Protein AF-A0AAU4CN47-F1 (afdb_monomer_lite)

Secondary structure (DSSP, 8-state):
-HHHHHHHHHHHHHS--TTEEEEEEEEE----TTS-GGGTTSEEEEEEEEE-S-HHHHHHHHHGGGGG--BS--------HHHHHHHHHHHS--SS--------EE-----------

Radius of gyration: 15.26 Å; chains: 1; bounding box: 31×36×49 Å

pLDDT: mean 71.06, std 17.91, range [29.98, 88.31]

Foldseek 3Di:
DVVVLVVVVVVLVVPADPQKDKDKDWDQDDPDPQADPVRHRFIWMFIDIGGNDDVVVVCVSCVVCVSSPDWSDDDDDDDDPVVSVVAVVQVPDDPDDDDDDDTGTDDGDDDDPDDDD

Structure (mmCIF, N/CA/C/O backbone):
data_AF-A0AAU4CN47-F1
#
_entry.id   AF-A0AAU4CN47-F1
#
loop_
_atom_site.group_PDB
_atom_site.id
_atom_site.type_symbol
_atom_site.label_atom_id
_atom_site.label_alt_id
_atom_site.label_comp_id
_atom_site.label_asym_id
_atom_site.label_entity_id
_atom_site.label_seq_id
_atom_site.pdbx_PDB_ins_code
_atom_site.Cartn_x
_atom_site.Car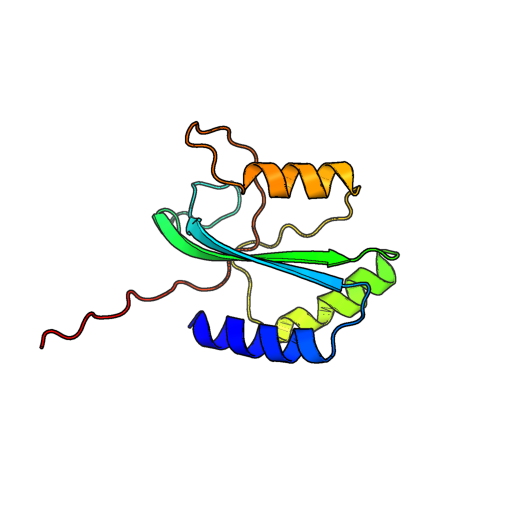tn_y
_atom_site.Cartn_z
_atom_site.occupancy
_atom_site.B_iso_or_equiv
_atom_site.auth_seq_id
_atom_site.auth_comp_id
_atom_site.auth_asym_id
_atom_site.auth_atom_id
_atom_site.pdbx_PDB_model_num
ATOM 1 N N . MET A 1 1 ? -8.209 -13.290 6.108 1.00 57.09 1 MET A N 1
ATOM 2 C CA . MET A 1 1 ? -7.478 -13.023 7.373 1.00 57.09 1 MET A CA 1
ATOM 3 C C . MET A 1 1 ? -6.172 -12.344 6.988 1.00 57.09 1 MET A C 1
ATOM 5 O O . MET A 1 1 ? -5.565 -12.829 6.050 1.00 57.09 1 MET A O 1
ATOM 9 N N . ALA A 1 2 ? -5.706 -11.267 7.632 1.00 65.94 2 ALA A N 1
ATOM 10 C CA . ALA A 1 2 ? -4.522 -10.555 7.108 1.00 65.94 2 ALA A CA 1
ATOM 11 C C . ALA A 1 2 ? -3.249 -11.418 7.016 1.00 65.94 2 ALA A C 1
ATOM 13 O O . ALA A 1 2 ? -2.416 -11.158 6.163 1.00 65.94 2 ALA A O 1
ATOM 14 N N . ALA A 1 3 ? -3.127 -12.490 7.808 1.00 74.19 3 ALA A N 1
ATOM 15 C CA . ALA A 1 3 ? -2.041 -13.460 7.653 1.00 74.19 3 ALA A CA 1
ATOM 16 C C . ALA A 1 3 ? -2.019 -14.119 6.258 1.00 74.19 3 ALA A C 1
ATOM 18 O O . ALA A 1 3 ? -0.951 -14.282 5.682 1.00 74.19 3 ALA A O 1
ATOM 19 N N . SER A 1 4 ? -3.183 -14.444 5.677 1.00 78.44 4 SER A N 1
ATOM 20 C CA . SER A 1 4 ? -3.239 -15.006 4.320 1.00 78.44 4 SER A CA 1
ATOM 21 C C . SER A 1 4 ? -2.841 -13.974 3.268 1.00 78.44 4 SER A C 1
ATOM 23 O O . SER A 1 4 ? -2.147 -14.318 2.323 1.00 78.44 4 SER A O 1
ATOM 25 N N . VAL A 1 5 ? -3.227 -12.709 3.462 1.00 78.44 5 VAL A N 1
ATOM 26 C CA . VAL A 1 5 ? -2.842 -11.602 2.571 1.00 78.44 5 VAL A CA 1
ATOM 27 C C . VAL A 1 5 ? -1.335 -11.356 2.635 1.00 78.44 5 VAL A C 1
ATOM 29 O O . VAL A 1 5 ? -0.710 -11.167 1.602 1.00 78.44 5 VAL A O 1
ATOM 32 N N . LEU A 1 6 ? -0.731 -11.401 3.827 1.00 81.38 6 LEU A N 1
ATOM 33 C CA . LEU A 1 6 ? 0.717 -11.247 3.995 1.00 81.38 6 LEU A CA 1
ATOM 34 C C . LEU A 1 6 ? 1.505 -12.426 3.406 1.00 81.38 6 LEU A C 1
ATOM 36 O O . LEU A 1 6 ? 2.551 -12.202 2.806 1.00 81.38 6 LEU A O 1
ATOM 40 N N . ASN A 1 7 ? 0.998 -13.657 3.521 1.00 84.62 7 ASN A N 1
ATOM 41 C CA . ASN A 1 7 ? 1.622 -14.820 2.884 1.00 84.62 7 ASN A CA 1
ATOM 42 C C . ASN A 1 7 ? 1.561 -14.723 1.355 1.00 84.62 7 ASN A C 1
ATOM 44 O O . ASN A 1 7 ? 2.592 -14.829 0.703 1.00 84.62 7 ASN A O 1
ATOM 48 N N . GLN A 1 8 ? 0.384 -14.431 0.794 1.00 83.94 8 GLN A N 1
ATOM 49 C CA . GLN A 1 8 ? 0.226 -14.233 -0.652 1.00 83.94 8 GLN A CA 1
ATOM 50 C C . GLN A 1 8 ? 1.059 -13.054 -1.154 1.00 83.94 8 GLN A C 1
ATOM 52 O O . GLN A 1 8 ? 1.613 -13.101 -2.245 1.00 83.94 8 GLN A O 1
ATOM 57 N N . LEU A 1 9 ? 1.186 -12.000 -0.345 1.00 84.44 9 LEU A N 1
ATOM 58 C CA . LEU A 1 9 ? 2.071 -10.889 -0.650 1.00 84.44 9 LEU A CA 1
ATOM 59 C C . LEU A 1 9 ? 3.535 -11.333 -0.693 1.00 84.44 9 LEU A C 1
ATOM 61 O O . LEU A 1 9 ? 4.263 -10.916 -1.586 1.00 84.44 9 LEU A O 1
ATOM 65 N N . SER A 1 10 ? 3.972 -12.153 0.261 1.00 85.81 10 SER A N 1
ATOM 66 C CA . SER A 1 10 ? 5.336 -12.681 0.270 1.00 85.81 10 SER A CA 1
ATOM 67 C C . SER A 1 10 ? 5.616 -13.541 -0.962 1.00 85.81 10 SER A C 1
ATOM 69 O O . SER A 1 10 ? 6.693 -13.420 -1.535 1.00 85.81 10 SER A O 1
ATOM 71 N N . GLU A 1 11 ? 4.665 -14.384 -1.369 1.00 87.56 11 GLU A N 1
ATOM 72 C CA . GLU A 1 11 ? 4.761 -15.204 -2.584 1.00 87.56 11 GLU A CA 1
ATOM 73 C C . GLU A 1 11 ? 4.813 -14.320 -3.834 1.00 87.56 11 GLU A C 1
ATOM 75 O O . GLU A 1 11 ? 5.728 -14.443 -4.640 1.00 87.56 11 GLU A O 1
ATOM 80 N N . PHE A 1 12 ? 3.908 -13.347 -3.942 1.00 84.81 12 PHE A N 1
ATOM 81 C CA . PHE A 1 12 ? 3.891 -12.380 -5.039 1.00 84.81 12 PHE A CA 1
ATOM 82 C C . PHE A 1 12 ? 5.206 -11.590 -5.146 1.00 84.81 12 PHE A C 1
ATOM 84 O O . PHE A 1 12 ? 5.724 -11.387 -6.240 1.00 84.81 12 PHE A O 1
ATOM 91 N N . MET A 1 13 ? 5.770 -11.150 -4.017 1.00 86.69 13 MET A N 1
ATOM 92 C CA . MET A 1 13 ? 7.021 -10.386 -4.000 1.00 86.69 13 MET A CA 1
ATOM 93 C C . MET A 1 13 ? 8.260 -11.234 -4.306 1.00 86.69 13 MET A C 1
ATOM 95 O O . MET A 1 13 ? 9.290 -10.657 -4.649 1.00 86.69 13 MET A O 1
ATOM 99 N N . ALA A 1 14 ? 8.187 -12.564 -4.191 1.00 88.31 14 ALA A N 1
ATOM 100 C CA . ALA A 1 14 ? 9.301 -13.448 -4.534 1.00 88.31 14 ALA A CA 1
ATOM 101 C C . ALA A 1 14 ? 9.595 -13.438 -6.043 1.00 88.31 14 ALA A C 1
ATOM 103 O O . ALA A 1 14 ? 10.761 -13.464 -6.434 1.00 88.31 14 ALA A O 1
ATOM 104 N N . ASP A 1 15 ? 8.546 -13.326 -6.860 1.00 86.75 15 ASP A N 1
ATOM 105 C CA . ASP A 1 15 ? 8.630 -13.291 -8.325 1.00 86.75 15 ASP A CA 1
ATOM 106 C C . ASP A 1 15 ? 8.496 -11.867 -8.901 1.00 86.75 15 ASP A C 1
ATOM 108 O O . ASP A 1 15 ? 8.544 -11.666 -10.117 1.00 86.75 15 ASP A O 1
ATOM 112 N N . ALA A 1 16 ? 8.326 -10.857 -8.042 1.00 84.19 16 ALA A N 1
ATOM 113 C CA . ALA A 1 16 ? 8.114 -9.481 -8.470 1.00 84.19 16 ALA A CA 1
ATOM 114 C C . ALA A 1 16 ? 9.354 -8.886 -9.170 1.00 84.19 16 ALA A C 1
ATOM 116 O O . ALA A 1 16 ? 10.495 -9.132 -8.762 1.00 84.19 16 ALA A O 1
ATOM 117 N N . PRO A 1 17 ? 9.156 -8.032 -10.193 1.00 85.06 17 PRO A N 1
ATOM 118 C CA . PRO A 1 17 ? 10.255 -7.334 -10.845 1.00 85.06 17 PRO A CA 1
ATOM 119 C C . PRO A 1 17 ? 10.947 -6.374 -9.871 1.00 85.06 17 PRO A C 1
ATOM 121 O O . PRO A 1 17 ? 10.325 -5.809 -8.970 1.00 85.06 17 PRO A O 1
ATOM 124 N N . ARG A 1 18 ? 12.242 -6.119 -10.093 1.00 86.62 18 ARG A N 1
ATOM 125 C CA . ARG A 1 18 ? 13.064 -5.233 -9.246 1.00 86.62 18 ARG A CA 1
ATOM 126 C C . ARG A 1 18 ? 12.503 -3.812 -9.155 1.00 86.62 18 ARG A C 1
ATOM 128 O O . ARG A 1 18 ? 12.743 -3.098 -8.184 1.00 86.62 18 ARG A O 1
ATOM 135 N N . GLU A 1 19 ? 11.797 -3.393 -10.192 1.00 85.56 19 GLU A N 1
ATOM 136 C CA . GLU A 1 19 ? 11.168 -2.090 -10.331 1.00 85.56 19 GLU A CA 1
ATOM 137 C C . GLU A 1 19 ? 9.971 -1.889 -9.398 1.00 85.56 19 GLU A C 1
ATOM 139 O O . GLU A 1 19 ? 9.569 -0.736 -9.200 1.00 85.56 19 GLU A O 1
ATOM 144 N N . LEU A 1 20 ? 9.427 -2.976 -8.832 1.00 85.44 20 LEU A N 1
ATOM 145 C CA . LEU A 1 20 ? 8.325 -2.965 -7.882 1.00 85.44 20 LEU A CA 1
ATOM 146 C C . LEU A 1 20 ? 8.840 -3.048 -6.439 1.00 85.44 20 LEU A C 1
ATOM 148 O O . LEU A 1 20 ? 9.303 -4.082 -5.966 1.00 85.44 20 LEU A O 1
ATOM 152 N N . GLY A 1 21 ? 8.671 -1.957 -5.702 1.00 84.81 21 GLY A N 1
ATOM 153 C CA . GLY A 1 21 ? 8.759 -1.942 -4.248 1.00 84.81 21 GLY A CA 1
ATOM 154 C C . GLY A 1 21 ? 7.382 -2.105 -3.613 1.00 84.81 21 GLY A C 1
ATOM 155 O O . GLY A 1 21 ? 6.385 -1.589 -4.128 1.00 84.81 21 GLY A O 1
ATOM 156 N N . MET A 1 22 ? 7.319 -2.768 -2.456 1.00 84.19 22 MET A N 1
ATOM 157 C CA . MET A 1 22 ? 6.104 -2.791 -1.646 1.00 84.19 22 MET A CA 1
ATOM 158 C C . MET A 1 22 ? 6.395 -2.492 -0.180 1.00 84.19 22 MET A C 1
ATOM 160 O O . MET A 1 22 ? 7.162 -3.196 0.471 1.00 84.19 22 MET A O 1
ATOM 164 N N . ALA A 1 23 ? 5.748 -1.449 0.340 1.00 83.62 23 ALA A N 1
ATOM 165 C CA . ALA A 1 23 ? 5.706 -1.163 1.767 1.00 83.62 23 ALA A CA 1
ATOM 166 C C . ALA A 1 23 ? 4.359 -1.604 2.351 1.00 83.62 23 ALA A C 1
ATOM 168 O O . ALA A 1 23 ? 3.310 -1.450 1.722 1.00 83.62 23 ALA A O 1
ATOM 169 N N . THR A 1 24 ? 4.388 -2.137 3.570 1.00 84.88 24 THR A N 1
ATOM 170 C CA . THR A 1 24 ? 3.193 -2.587 4.289 1.00 84.88 24 THR A CA 1
ATOM 171 C C . THR A 1 24 ? 3.121 -1.962 5.667 1.00 84.88 24 THR A C 1
ATOM 173 O O . THR A 1 24 ? 4.130 -1.919 6.369 1.00 84.88 24 THR A O 1
ATOM 176 N N . SER A 1 25 ? 1.932 -1.534 6.085 1.00 83.25 25 SER A N 1
ATOM 177 C CA . SER A 1 25 ? 1.710 -0.986 7.425 1.00 83.25 25 SER A CA 1
ATOM 178 C C . SER A 1 25 ? 0.434 -1.548 8.035 1.00 83.25 25 SER A C 1
ATOM 180 O O . SER A 1 25 ? -0.612 -1.549 7.389 1.00 83.25 25 SER A O 1
ATOM 182 N N . LEU A 1 26 ? 0.510 -2.021 9.279 1.00 85.06 26 LEU A N 1
ATOM 183 C CA . LEU A 1 26 ? -0.673 -2.315 10.080 1.00 85.06 26 LEU A CA 1
ATOM 184 C C . LEU A 1 26 ? -0.958 -1.115 10.972 1.00 85.06 26 LEU A C 1
ATOM 186 O O . LEU A 1 26 ? -0.110 -0.711 11.766 1.00 85.06 26 LEU A O 1
ATOM 190 N N . THR A 1 27 ? -2.160 -0.565 10.857 1.00 83.31 27 THR A N 1
ATOM 191 C CA . THR A 1 27 ? -2.562 0.600 11.644 1.00 83.31 27 THR A CA 1
ATOM 192 C C . THR A 1 27 ? -4.042 0.555 11.984 1.00 83.31 27 THR A C 1
ATOM 194 O O . THR A 1 27 ? -4.820 -0.172 11.363 1.00 83.31 27 THR A O 1
ATOM 197 N N . ILE A 1 28 ? -4.437 1.332 12.987 1.00 84.31 28 ILE A N 1
ATOM 198 C CA . ILE A 1 28 ? -5.845 1.590 13.264 1.00 84.31 28 ILE A CA 1
ATOM 199 C C . ILE A 1 28 ? -6.364 2.540 12.189 1.00 84.31 28 ILE A C 1
ATOM 201 O O . ILE A 1 28 ? -5.771 3.592 11.953 1.00 84.31 28 ILE A O 1
ATOM 205 N N . ALA A 1 29 ? -7.456 2.157 11.530 1.00 84.50 29 ALA A N 1
ATOM 206 C CA . ALA A 1 29 ? -8.044 2.914 10.439 1.00 84.50 29 ALA A CA 1
ATOM 207 C C . ALA A 1 29 ? -8.408 4.335 10.900 1.00 84.50 29 ALA A C 1
ATOM 209 O O . ALA A 1 29 ? -9.313 4.487 11.733 1.00 84.50 29 ALA A O 1
ATOM 210 N N . PRO A 1 30 ? -7.736 5.370 10.364 1.00 77.19 30 PRO A N 1
ATOM 211 C CA . PRO A 1 30 ? -8.151 6.740 10.589 1.00 77.19 30 PRO A CA 1
ATOM 212 C C . PRO A 1 30 ? -9.432 7.028 9.793 1.00 77.19 30 PRO A C 1
ATOM 214 O O . PRO A 1 30 ? -9.708 6.328 8.813 1.00 77.19 30 PRO A O 1
ATOM 217 N N . PRO A 1 31 ? -10.200 8.065 10.169 1.00 78.00 31 PRO A N 1
ATOM 218 C CA . PRO A 1 31 ? -11.345 8.523 9.389 1.00 78.00 31 PRO A CA 1
ATOM 219 C C . PRO A 1 31 ? -10.858 9.160 8.080 1.00 78.00 31 PRO A C 1
ATOM 221 O O . PRO A 1 31 ? -10.618 10.367 8.004 1.00 78.00 31 PRO A O 1
ATOM 224 N N . LEU A 1 32 ? -10.630 8.326 7.064 1.00 79.06 32 LEU A N 1
ATOM 225 C CA . LEU A 1 32 ? -10.118 8.737 5.761 1.00 79.06 32 LEU A CA 1
ATOM 226 C C . LEU A 1 32 ? -11.260 8.859 4.748 1.00 79.06 32 LEU A C 1
ATOM 228 O O . LEU A 1 32 ? -12.057 7.930 4.616 1.00 79.06 32 LEU A O 1
ATOM 232 N N . PRO A 1 33 ? -11.301 9.941 3.951 1.00 78.25 33 PRO A N 1
ATOM 233 C CA . PRO A 1 33 ? -12.258 10.056 2.859 1.00 78.25 33 PRO A CA 1
ATOM 234 C C . PRO A 1 33 ? -12.149 8.870 1.888 1.00 78.25 33 PRO A C 1
ATOM 236 O O . PRO A 1 33 ? -11.073 8.597 1.349 1.00 78.25 33 PRO A O 1
ATOM 239 N N . GLY A 1 34 ? -13.270 8.187 1.644 1.00 81.38 34 GLY A N 1
ATOM 240 C CA . GLY A 1 34 ? -13.360 7.033 0.742 1.00 81.38 34 GLY A CA 1
ATOM 241 C C . GLY A 1 34 ? -13.181 5.669 1.412 1.00 81.38 34 GLY A C 1
ATOM 242 O O . GLY A 1 34 ? -13.352 4.654 0.742 1.00 81.38 34 GLY A O 1
ATOM 243 N N . LEU A 1 35 ? -12.868 5.624 2.709 1.00 83.94 35 LEU A N 1
ATOM 244 C CA . LEU A 1 35 ? -12.910 4.394 3.491 1.00 83.94 35 LEU A CA 1
ATOM 245 C C . LEU A 1 35 ? -14.321 4.215 4.096 1.00 83.94 35 LEU A C 1
ATOM 247 O O . LEU A 1 35 ? -14.909 5.209 4.517 1.00 83.94 35 LEU A O 1
ATOM 251 N N . PRO A 1 36 ? -14.895 2.995 4.140 1.00 85.12 36 PRO A N 1
ATOM 252 C CA . PRO A 1 36 ? -16.197 2.781 4.771 1.00 85.12 36 PRO A CA 1
ATOM 253 C C . PRO A 1 36 ? -16.186 3.142 6.262 1.00 85.12 36 PRO A C 1
ATOM 255 O O . PRO A 1 36 ? -15.299 2.706 6.997 1.00 85.12 36 PRO A O 1
ATOM 258 N N . ASP A 1 37 ? -17.215 3.847 6.736 1.00 85.75 37 ASP A N 1
ATOM 259 C CA . ASP A 1 37 ? -17.289 4.294 8.136 1.00 85.75 37 ASP A CA 1
ATOM 260 C C . ASP A 1 37 ? -17.189 3.141 9.143 1.00 85.75 37 ASP A C 1
ATOM 262 O O . ASP A 1 37 ? -16.617 3.278 10.222 1.00 85.75 37 ASP A O 1
ATOM 266 N N . GLU A 1 38 ? -17.687 1.965 8.764 1.00 85.44 38 GLU A N 1
ATOM 267 C CA . GLU A 1 38 ? -17.708 0.774 9.609 1.00 85.44 38 GLU A CA 1
ATOM 268 C C . GLU A 1 38 ? -16.320 0.222 9.963 1.00 85.44 38 GLU A C 1
ATOM 270 O O . GLU A 1 38 ? -16.211 -0.613 10.869 1.00 85.44 38 GLU A O 1
ATOM 275 N N . VAL A 1 39 ? -15.277 0.603 9.216 1.00 85.19 39 VAL A N 1
ATOM 276 C CA . VAL A 1 39 ? -13.908 0.138 9.470 1.00 85.19 39 VAL A CA 1
ATOM 277 C C . VAL A 1 39 ? -13.077 1.156 10.244 1.00 85.19 39 VAL A C 1
ATOM 279 O O . VAL A 1 39 ? -11.991 0.795 10.699 1.00 85.19 39 VAL A O 1
ATOM 282 N N . HIS A 1 40 ? -13.566 2.383 10.457 1.00 86.31 40 HIS A N 1
ATOM 283 C CA . HIS A 1 40 ? -12.885 3.377 11.288 1.00 86.31 40 HIS A CA 1
ATOM 284 C C . HIS A 1 40 ? -12.656 2.837 12.707 1.00 86.31 40 HIS A C 1
ATOM 2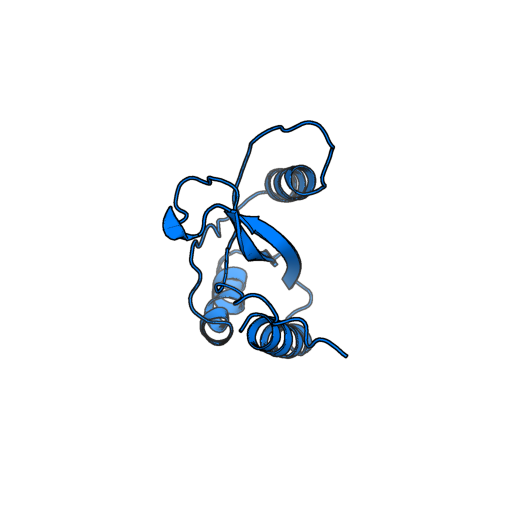86 O O . HIS A 1 40 ? -13.528 2.205 13.302 1.00 86.31 40 HIS A O 1
ATOM 292 N N . GLY A 1 41 ? -11.453 3.040 13.249 1.00 82.75 41 GLY A N 1
ATOM 293 C CA . GLY A 1 41 ? -11.082 2.510 14.567 1.00 82.75 41 GLY A CA 1
ATOM 294 C C . GLY A 1 41 ? -10.794 1.002 14.607 1.00 82.75 41 GLY A C 1
ATOM 295 O O . GLY A 1 41 ? -10.457 0.480 15.669 1.00 82.75 41 GLY A O 1
ATOM 296 N N . THR A 1 42 ? -10.874 0.291 13.476 1.00 85.38 42 THR A N 1
ATOM 297 C CA . THR A 1 42 ? -10.475 -1.124 13.380 1.00 85.38 42 THR A CA 1
ATOM 298 C C . THR A 1 42 ? -9.052 -1.270 12.844 1.00 85.38 42 THR A C 1
ATOM 300 O O . THR A 1 42 ? -8.527 -0.374 12.184 1.00 85.38 42 THR A O 1
ATOM 303 N N . LEU A 1 43 ? -8.403 -2.399 13.132 1.00 83.69 43 LEU A N 1
ATOM 304 C CA . LEU A 1 43 ? -7.074 -2.701 12.602 1.00 83.69 43 LEU A CA 1
ATOM 305 C C . LEU A 1 43 ? -7.164 -3.043 11.106 1.00 83.69 43 LEU A C 1
ATOM 307 O O . LEU A 1 43 ? -7.873 -3.979 10.724 1.00 83.69 43 LEU A O 1
ATOM 311 N N . ILE A 1 44 ? -6.412 -2.312 10.285 1.00 84.75 44 ILE A N 1
ATOM 312 C CA . ILE A 1 44 ? -6.338 -2.480 8.830 1.00 84.75 44 ILE A CA 1
ATOM 313 C C . ILE A 1 44 ? -4.900 -2.731 8.373 1.00 84.75 44 ILE A C 1
ATOM 315 O O . ILE A 1 44 ? -3.943 -2.260 8.993 1.00 84.75 44 ILE A O 1
ATOM 319 N N . LEU A 1 45 ? -4.758 -3.453 7.260 1.00 85.50 45 LEU A N 1
ATOM 320 C CA . LEU A 1 45 ? -3.493 -3.619 6.548 1.00 85.50 45 LEU A CA 1
ATOM 321 C C . LEU A 1 45 ? -3.444 -2.661 5.358 1.00 85.50 45 LEU A C 1
ATOM 323 O O . LEU A 1 45 ? -4.315 -2.716 4.491 1.00 85.50 45 LEU A O 1
ATOM 327 N N . ILE A 1 46 ? -2.411 -1.827 5.306 1.00 84.06 46 ILE A N 1
ATOM 328 C CA . ILE A 1 46 ? -2.145 -0.900 4.212 1.00 84.06 46 ILE A CA 1
ATOM 329 C C . ILE A 1 46 ? -1.040 -1.454 3.318 1.00 84.06 46 ILE A C 1
ATOM 331 O O . ILE A 1 46 ? 0.043 -1.759 3.816 1.00 84.06 46 ILE A O 1
ATOM 335 N N . LEU A 1 47 ? -1.295 -1.529 2.009 1.00 84.38 47 LEU A N 1
ATOM 336 C CA . LEU A 1 47 ? -0.301 -1.891 0.992 1.00 84.38 47 LEU A CA 1
ATOM 337 C C . LEU A 1 47 ? 0.055 -0.673 0.129 1.00 84.38 47 LEU A C 1
ATOM 339 O O . LEU A 1 47 ? -0.820 -0.072 -0.494 1.00 84.38 47 LEU A O 1
ATOM 343 N N . LEU A 1 48 ? 1.340 -0.323 0.064 1.00 84.44 48 LEU A N 1
ATOM 344 C CA . LEU A 1 48 ? 1.860 0.783 -0.739 1.00 84.44 48 LEU A CA 1
ATOM 345 C C . LEU A 1 48 ? 2.819 0.248 -1.817 1.00 84.44 48 LEU A C 1
ATOM 347 O O . LEU A 1 48 ? 4.009 0.076 -1.546 1.00 84.44 48 LEU A O 1
ATOM 351 N N . PRO A 1 49 ? 2.321 -0.049 -3.032 1.00 84.50 49 PRO A N 1
ATOM 352 C CA . PRO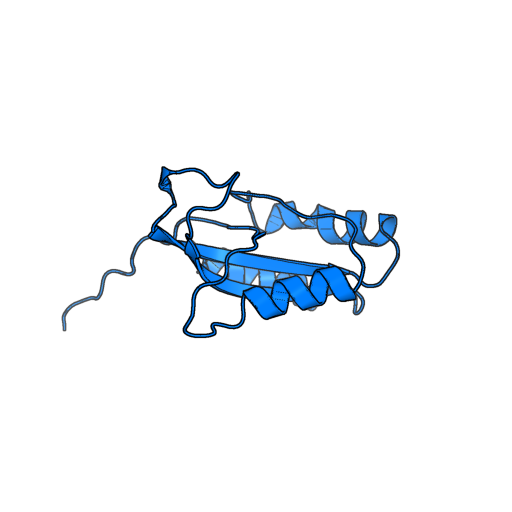 A 1 49 ? 3.181 -0.287 -4.190 1.00 84.50 49 PRO A CA 1
ATOM 353 C C . PRO A 1 49 ? 3.911 0.975 -4.613 1.00 84.50 49 PRO A C 1
ATOM 355 O O . PRO A 1 49 ? 3.303 2.041 -4.707 1.00 84.50 49 PRO A O 1
ATOM 358 N N . VAL A 1 50 ? 5.154 0.811 -5.039 1.00 85.38 50 VAL A N 1
ATOM 359 C CA . VAL A 1 50 ? 5.861 1.813 -5.829 1.00 85.38 50 VAL A CA 1
ATOM 360 C C . VAL A 1 50 ? 6.476 1.107 -7.024 1.00 85.38 50 VAL A C 1
ATOM 362 O O . VAL A 1 50 ? 7.287 0.206 -6.851 1.00 85.38 50 VAL A O 1
ATOM 365 N N . HIS A 1 51 ? 6.081 1.512 -8.228 1.00 86.12 51 HIS A N 1
ATOM 366 C CA . HIS A 1 51 ? 6.698 1.054 -9.467 1.00 86.12 51 HIS A CA 1
ATOM 367 C C . HIS A 1 51 ? 7.503 2.205 -10.065 1.00 86.12 51 HIS A C 1
ATOM 369 O O . HIS A 1 51 ? 6.994 3.321 -10.168 1.00 86.12 51 HIS A O 1
ATOM 375 N N . THR A 1 52 ? 8.762 1.954 -10.414 1.00 84.50 52 THR A N 1
ATOM 376 C CA . THR A 1 52 ? 9.702 3.018 -10.824 1.00 84.50 52 THR A CA 1
ATOM 377 C C . THR A 1 52 ? 9.818 3.212 -12.338 1.00 84.50 52 THR A C 1
ATOM 379 O O . THR A 1 52 ? 10.470 4.158 -12.779 1.00 84.50 52 THR A O 1
ATOM 382 N N . ARG A 1 53 ? 9.174 2.352 -13.135 1.00 79.25 53 ARG A N 1
ATOM 383 C CA . ARG A 1 53 ? 9.084 2.472 -14.601 1.00 79.25 53 ARG A CA 1
ATOM 384 C C . ARG A 1 53 ? 7.778 3.116 -15.058 1.00 79.25 53 ARG A C 1
ATOM 386 O O . ARG A 1 53 ? 6.997 3.603 -14.239 1.00 79.25 53 ARG A O 1
ATOM 393 N N . ASP A 1 54 ? 7.578 3.158 -16.372 1.00 78.50 54 ASP A N 1
ATOM 394 C CA . ASP A 1 54 ? 6.376 3.692 -16.990 1.00 78.50 54 ASP A CA 1
ATOM 395 C C . ASP A 1 54 ? 5.102 3.032 -16.452 1.00 78.50 54 ASP A C 1
ATOM 397 O O . ASP A 1 54 ? 5.084 1.971 -15.822 1.00 78.50 54 ASP A O 1
ATOM 401 N N . ALA A 1 55 ? 4.007 3.742 -16.667 1.00 70.25 55 ALA A N 1
ATOM 402 C CA . ALA A 1 55 ? 2.746 3.376 -16.075 1.00 70.25 55 ALA A CA 1
ATOM 403 C C . ALA A 1 55 ? 2.064 2.189 -16.756 1.00 70.25 55 ALA A C 1
ATOM 405 O O . ALA A 1 55 ? 1.220 1.567 -16.123 1.00 70.25 55 ALA A O 1
ATOM 406 N N . GLU A 1 56 ? 2.409 1.871 -18.004 1.00 74.38 56 GLU A N 1
ATOM 407 C CA . GLU A 1 56 ? 1.839 0.708 -18.682 1.00 74.38 56 GLU A CA 1
ATOM 408 C C . GLU A 1 56 ? 2.414 -0.580 -18.079 1.00 74.38 56 GLU A C 1
ATOM 410 O O . GLU A 1 56 ? 1.664 -1.497 -17.733 1.00 74.38 56 GLU A O 1
ATOM 415 N N . ASP A 1 57 ? 3.728 -0.603 -17.846 1.00 73.88 57 ASP A N 1
ATOM 416 C CA . ASP A 1 57 ? 4.405 -1.677 -17.118 1.00 73.88 57 ASP A CA 1
ATOM 417 C C . ASP A 1 57 ? 3.941 -1.751 -15.657 1.00 73.88 57 ASP A C 1
ATOM 419 O O . ASP A 1 57 ? 3.726 -2.844 -15.119 1.00 73.88 57 ASP A O 1
ATOM 423 N N . ALA A 1 58 ? 3.718 -0.595 -15.019 1.00 74.38 58 ALA A N 1
ATOM 424 C CA . ALA A 1 58 ? 3.178 -0.542 -13.665 1.00 74.38 58 ALA A CA 1
ATOM 425 C C . ALA A 1 58 ? 1.778 -1.160 -13.597 1.00 74.38 58 ALA A C 1
ATOM 427 O O . ALA A 1 58 ? 1.530 -1.993 -12.734 1.00 74.38 58 ALA A O 1
ATOM 428 N N . GLU A 1 59 ? 0.870 -0.777 -14.498 1.00 72.88 59 GLU A N 1
ATOM 429 C CA . GLU A 1 59 ? -0.505 -1.281 -14.535 1.00 72.88 59 GLU A CA 1
ATOM 430 C C . GLU A 1 59 ? -0.540 -2.794 -14.777 1.00 72.88 59 GLU A C 1
ATOM 432 O O . GLU A 1 59 ? -1.276 -3.481 -14.074 1.00 72.88 59 GLU A O 1
ATOM 437 N N . LYS A 1 60 ? 0.305 -3.334 -15.667 1.00 75.06 60 LYS A N 1
ATOM 438 C CA . LYS A 1 60 ? 0.429 -4.789 -15.890 1.00 75.06 60 LYS A CA 1
ATOM 439 C C . LYS A 1 60 ? 0.933 -5.524 -14.648 1.00 75.06 60 LYS A C 1
ATOM 441 O O . LYS A 1 60 ? 0.309 -6.483 -14.211 1.00 75.06 60 LYS A O 1
ATOM 446 N N . THR A 1 61 ? 2.008 -5.029 -14.038 1.00 71.88 61 THR A N 1
ATOM 447 C CA . THR A 1 61 ? 2.604 -5.624 -12.827 1.00 71.88 61 THR A CA 1
ATOM 448 C C . THR A 1 61 ? 1.643 -5.573 -11.633 1.00 71.88 61 THR A C 1
ATOM 450 O O . THR A 1 61 ? 1.631 -6.442 -10.765 1.00 71.88 61 THR A O 1
ATOM 453 N N . ILE A 1 62 ? 0.827 -4.523 -11.571 1.00 69.62 62 ILE A N 1
ATOM 454 C CA . ILE A 1 62 ? -0.127 -4.269 -10.494 1.00 69.62 62 ILE A CA 1
ATOM 455 C C . ILE A 1 62 ? -1.477 -4.957 -10.748 1.00 69.62 62 ILE A C 1
ATOM 457 O O . ILE A 1 62 ? -2.205 -5.196 -9.783 1.00 69.62 62 ILE A O 1
ATOM 461 N N . ALA A 1 63 ? -1.830 -5.285 -11.993 1.00 67.31 63 ALA A N 1
ATOM 462 C CA . ALA A 1 63 ? -3.093 -5.942 -12.337 1.00 67.31 63 ALA A CA 1
ATOM 463 C C . ALA A 1 63 ? -3.238 -7.319 -11.666 1.00 67.31 63 ALA A C 1
ATOM 465 O O . ALA A 1 63 ? -4.335 -7.669 -11.224 1.00 67.31 63 ALA A O 1
ATOM 466 N N . ASP A 1 64 ? -2.128 -8.033 -11.458 1.00 65.38 64 ASP A N 1
ATOM 467 C CA . ASP A 1 64 ? -2.094 -9.336 -10.774 1.00 65.38 64 ASP A CA 1
ATOM 468 C C . ASP A 1 64 ? -2.423 -9.266 -9.272 1.00 65.38 64 ASP A C 1
ATOM 470 O O . ASP A 1 64 ? -2.586 -10.284 -8.595 1.00 65.38 64 ASP A O 1
ATOM 474 N N . ARG A 1 65 ? -2.637 -8.063 -8.729 1.00 64.31 65 ARG A N 1
ATOM 475 C CA . ARG A 1 65 ? -3.075 -7.865 -7.342 1.00 64.31 65 ARG A CA 1
ATOM 476 C C . ARG A 1 65 ? -4.425 -8.462 -6.992 1.00 64.31 65 ARG A C 1
ATOM 478 O O . ARG A 1 65 ? -4.698 -8.587 -5.799 1.00 64.31 65 ARG A O 1
ATOM 485 N N . ALA A 1 66 ? -5.266 -8.804 -7.970 1.00 58.72 66 ALA A N 1
ATOM 486 C CA . ALA A 1 66 ? -6.536 -9.476 -7.695 1.00 58.72 66 ALA A CA 1
ATOM 487 C C . ALA A 1 66 ? -6.338 -10.735 -6.826 1.00 58.72 66 ALA A C 1
ATOM 489 O O . ALA A 1 66 ? -7.202 -11.053 -6.009 1.00 58.72 66 ALA A O 1
ATOM 490 N N . ALA A 1 67 ? -5.169 -11.384 -6.927 1.00 62.84 67 ALA A N 1
ATOM 491 C CA . ALA A 1 67 ? -4.788 -12.512 -6.083 1.00 62.84 67 ALA A CA 1
ATOM 492 C C . ALA A 1 67 ? -4.729 -12.170 -4.582 1.00 62.84 67 ALA A C 1
ATOM 494 O O . ALA A 1 67 ? -5.099 -13.008 -3.769 1.00 62.84 67 ALA A O 1
ATOM 495 N N . LEU A 1 68 ? -4.341 -10.941 -4.213 1.00 70.25 68 LEU A N 1
ATOM 496 C CA . LEU A 1 68 ? -4.204 -10.492 -2.817 1.00 70.25 68 LEU A CA 1
ATOM 497 C C . LEU A 1 68 ? -5.557 -10.187 -2.142 1.00 70.25 68 LEU A C 1
ATOM 499 O O . LEU A 1 68 ? -5.618 -9.983 -0.925 1.00 70.25 68 LEU A O 1
ATOM 503 N N . GLY A 1 69 ? -6.643 -10.146 -2.922 1.00 75.12 69 GLY A N 1
ATOM 504 C CA . GLY A 1 69 ? -8.011 -9.894 -2.470 1.00 75.12 69 GLY A CA 1
ATOM 505 C C . GLY A 1 69 ? -8.550 -8.498 -2.802 1.00 75.12 69 GLY A C 1
ATOM 506 O O . GLY A 1 69 ? -7.884 -7.661 -3.410 1.00 75.12 69 GLY A O 1
ATOM 507 N N . THR A 1 70 ? -9.798 -8.242 -2.399 1.00 79.31 70 THR A N 1
ATOM 508 C CA . THR A 1 70 ? -10.500 -6.985 -2.701 1.00 79.31 70 THR A CA 1
ATOM 509 C C . THR A 1 70 ? -10.095 -5.869 -1.727 1.00 79.31 70 THR A C 1
ATOM 511 O O . THR A 1 70 ? -10.319 -6.008 -0.518 1.00 79.31 70 THR A O 1
ATOM 514 N N . PRO A 1 71 ? -9.532 -4.745 -2.210 1.00 81.88 71 PRO A N 1
ATOM 515 C CA . PRO A 1 71 ? -9.217 -3.603 -1.360 1.00 81.88 71 PRO A CA 1
ATOM 516 C C . PRO A 1 71 ? -10.486 -2.866 -0.914 1.00 81.88 71 PRO A C 1
ATOM 518 O O . PRO A 1 71 ? -11.427 -2.706 -1.685 1.00 81.88 71 PRO A O 1
ATOM 521 N N . LEU A 1 72 ? -10.483 -2.365 0.324 1.00 83.00 72 LEU A N 1
ATOM 522 C CA . LEU A 1 72 ? -11.531 -1.488 0.867 1.00 83.00 72 LEU A CA 1
ATOM 523 C C . LEU A 1 72 ? -11.469 -0.084 0.253 1.00 83.00 72 LEU A C 1
ATOM 525 O O . LEU A 1 72 ? -12.479 0.602 0.164 1.00 83.00 72 LEU A O 1
ATOM 529 N N . LEU A 1 73 ? -10.271 0.341 -0.148 1.00 84.31 73 LEU A N 1
ATOM 530 C CA . LEU A 1 73 ? -10.008 1.614 -0.802 1.00 84.31 73 LEU A CA 1
ATOM 531 C C . LEU A 1 73 ? -8.811 1.425 -1.738 1.00 84.31 73 LEU A C 1
ATOM 533 O O . LEU A 1 73 ? -7.769 0.950 -1.302 1.00 84.31 73 LEU A O 1
ATOM 537 N N . ASN A 1 74 ? -8.944 1.781 -3.017 1.00 83.81 74 ASN A N 1
ATOM 538 C CA . ASN A 1 74 ? -7.830 1.792 -3.966 1.00 83.81 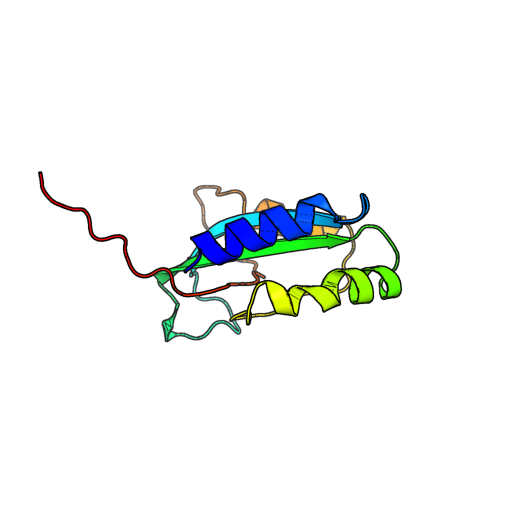74 ASN A CA 1
ATOM 539 C C . ASN A 1 74 ? -7.529 3.227 -4.387 1.00 83.81 74 ASN A C 1
ATOM 541 O O . ASN A 1 74 ? -8.376 3.928 -4.937 1.00 83.81 74 ASN A O 1
ATOM 545 N N . THR A 1 75 ? -6.308 3.663 -4.109 1.00 81.31 75 THR A N 1
ATOM 546 C CA . THR A 1 75 ? -5.882 5.043 -4.322 1.00 81.31 75 THR A CA 1
ATOM 547 C C . THR A 1 75 ? -4.667 5.153 -5.228 1.00 81.31 75 THR A C 1
ATOM 549 O O . THR A 1 75 ? -4.059 6.226 -5.277 1.00 81.31 75 THR A O 1
ATOM 552 N N . MET A 1 76 ? -4.309 4.063 -5.913 1.00 81.19 76 MET A N 1
ATOM 553 C CA . MET A 1 76 ? -3.183 4.031 -6.838 1.00 81.19 76 MET A CA 1
ATOM 554 C C . MET A 1 76 ? -3.355 5.092 -7.920 1.00 81.19 76 MET A C 1
ATOM 556 O O . MET A 1 76 ? -4.430 5.265 -8.494 1.00 81.19 76 MET A O 1
ATOM 560 N N . ARG A 1 77 ? -2.280 5.830 -8.163 1.00 82.81 77 ARG A N 1
ATOM 561 C CA . ARG A 1 77 ? -2.212 6.881 -9.169 1.00 82.81 77 ARG A CA 1
ATOM 562 C C . ARG A 1 77 ? -0.774 7.029 -9.630 1.00 82.81 77 ARG A C 1
ATOM 564 O O . ARG A 1 77 ? 0.148 6.665 -8.903 1.00 82.81 77 ARG A O 1
ATOM 571 N N . ARG A 1 78 ? -0.587 7.637 -10.797 1.00 82.50 78 ARG A N 1
ATOM 572 C CA . ARG A 1 78 ? 0.725 8.156 -11.188 1.00 82.50 78 ARG A CA 1
ATOM 573 C C . ARG A 1 78 ? 1.073 9.315 -10.256 1.00 82.50 78 ARG A C 1
ATOM 575 O O . ARG A 1 78 ? 0.232 10.178 -9.998 1.00 82.50 78 ARG A O 1
ATOM 582 N N . ALA A 1 79 ? 2.285 9.299 -9.730 1.00 83.50 79 ALA A N 1
ATOM 583 C CA . ALA A 1 79 ? 2.801 10.325 -8.841 1.00 83.50 79 ALA A CA 1
ATOM 584 C C . ALA A 1 79 ? 4.305 10.464 -9.067 1.00 83.50 79 ALA A C 1
ATOM 586 O O . ALA A 1 79 ? 4.979 9.512 -9.465 1.00 83.50 79 ALA A O 1
ATOM 587 N N . THR A 1 80 ? 4.831 11.651 -8.802 1.00 85.38 80 THR A N 1
ATOM 588 C CA . THR A 1 80 ? 6.275 11.861 -8.731 1.00 85.38 80 THR A CA 1
ATOM 589 C C . THR A 1 80 ? 6.862 11.142 -7.514 1.00 85.38 80 THR A C 1
ATOM 591 O O . THR A 1 80 ? 6.160 10.809 -6.550 1.00 85.38 80 THR A 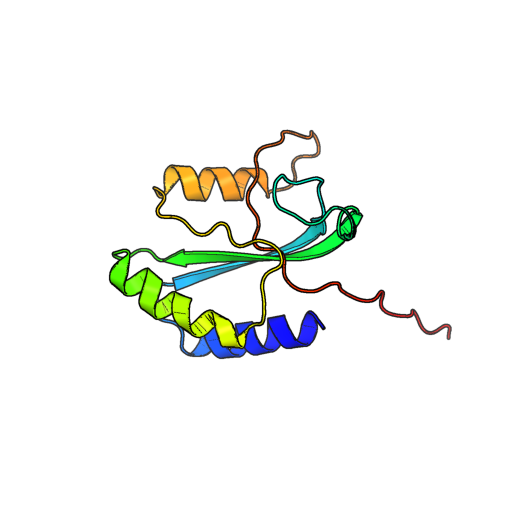O 1
ATOM 594 N N . TRP A 1 81 ? 8.181 10.937 -7.523 1.00 81.50 81 TRP A N 1
ATOM 595 C CA . TRP A 1 81 ? 8.878 10.415 -6.349 1.00 81.50 81 TRP A CA 1
ATOM 596 C C . TRP A 1 81 ? 8.673 11.309 -5.122 1.00 81.50 81 TRP A C 1
ATOM 598 O O . TRP A 1 81 ? 8.420 10.795 -4.039 1.00 81.50 81 TRP A O 1
ATOM 608 N N . LEU A 1 82 ? 8.707 12.636 -5.292 1.00 85.12 82 LEU A N 1
ATOM 609 C CA . LEU A 1 82 ? 8.521 13.57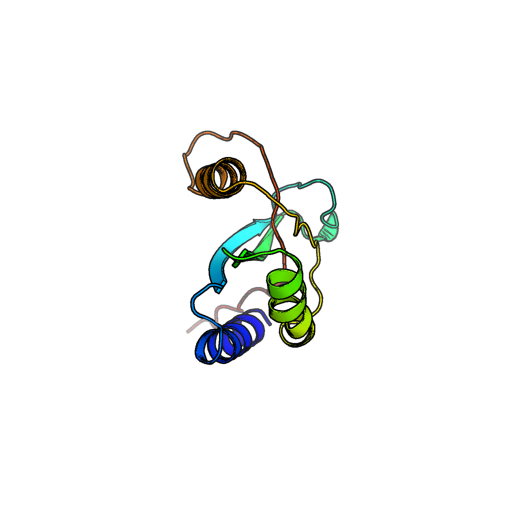9 -4.189 1.00 85.12 82 LEU A CA 1
ATOM 610 C C . LEU A 1 82 ? 7.141 13.418 -3.542 1.00 85.12 82 LEU A C 1
ATOM 612 O O . LEU A 1 82 ? 7.054 13.240 -2.332 1.00 85.12 82 LEU A O 1
ATOM 616 N N . GLU A 1 83 ? 6.072 13.391 -4.343 1.00 84.06 83 GLU A N 1
ATOM 617 C CA . GLU A 1 83 ? 4.715 13.157 -3.832 1.00 84.06 83 GLU A CA 1
ATOM 618 C C . GLU A 1 83 ? 4.583 11.794 -3.140 1.00 84.06 83 GLU A C 1
ATOM 620 O O . GLU A 1 83 ? 3.886 11.670 -2.134 1.00 84.06 83 GLU A O 1
ATOM 625 N N . THR A 1 84 ? 5.232 10.758 -3.675 1.00 80.94 84 THR A N 1
ATOM 626 C CA . THR A 1 84 ? 5.210 9.406 -3.094 1.00 80.94 84 THR A CA 1
ATOM 627 C C . THR A 1 84 ? 5.958 9.365 -1.761 1.00 80.94 84 THR A C 1
ATOM 629 O O . THR A 1 84 ? 5.431 8.856 -0.773 1.00 80.94 84 THR A O 1
ATOM 632 N N . ASN A 1 85 ? 7.154 9.952 -1.698 1.00 82.06 85 ASN A N 1
ATOM 633 C CA . ASN A 1 85 ? 7.975 9.984 -0.492 1.00 82.06 85 ASN A CA 1
ATOM 634 C C . ASN A 1 85 ? 7.325 10.825 0.615 1.00 82.06 85 ASN A C 1
ATOM 636 O O . ASN A 1 85 ? 7.259 10.373 1.753 1.00 82.06 85 ASN A O 1
ATOM 640 N N . SER A 1 86 ? 6.748 11.986 0.283 1.00 83.00 86 SER A N 1
ATOM 641 C CA . SER A 1 86 ? 6.020 12.812 1.258 1.00 83.00 86 SER A CA 1
ATOM 642 C C . SER A 1 86 ? 4.817 12.086 1.871 1.00 83.00 86 SER A C 1
ATOM 644 O O . SER A 1 86 ? 4.509 12.284 3.045 1.00 83.00 86 SER A O 1
ATOM 646 N N . GLN A 1 87 ? 4.146 11.215 1.110 1.00 75.75 87 GLN A N 1
ATOM 647 C CA . GLN A 1 87 ? 3.063 10.384 1.647 1.00 75.75 87 GLN A CA 1
ATOM 648 C C . GLN A 1 87 ? 3.584 9.323 2.625 1.00 75.75 87 GLN A C 1
ATOM 650 O O . GLN A 1 87 ? 2.954 9.083 3.652 1.00 75.75 87 GLN A O 1
ATOM 655 N N . LEU A 1 88 ? 4.740 8.713 2.348 1.00 72.31 88 LEU A N 1
ATOM 656 C CA . LEU A 1 88 ? 5.380 7.786 3.286 1.00 72.31 88 LEU A CA 1
ATOM 657 C C . LEU A 1 88 ? 5.812 8.499 4.571 1.00 72.31 88 LEU A C 1
ATOM 659 O O . LEU A 1 88 ? 5.607 7.962 5.662 1.00 72.31 88 LEU A O 1
ATOM 663 N N . ASP A 1 89 ? 6.330 9.722 4.464 1.00 71.19 89 ASP A N 1
ATOM 664 C CA . ASP A 1 89 ? 6.704 10.538 5.622 1.00 71.19 89 ASP A CA 1
ATOM 665 C C . ASP A 1 89 ? 5.498 10.830 6.524 1.00 71.19 89 ASP A C 1
ATOM 667 O O . ASP A 1 89 ? 5.606 10.713 7.743 1.00 71.19 89 ASP A O 1
ATOM 671 N N . ALA A 1 90 ? 4.319 11.089 5.947 1.00 66.81 90 ALA A N 1
ATOM 672 C CA . ALA A 1 90 ? 3.080 11.262 6.711 1.00 66.81 90 ALA A CA 1
ATOM 673 C C . ALA A 1 90 ? 2.661 10.001 7.498 1.00 66.81 90 ALA A C 1
ATOM 675 O O . ALA A 1 90 ? 1.935 10.100 8.487 1.00 66.81 90 ALA A O 1
ATOM 676 N N . THR A 1 91 ? 3.125 8.814 7.087 1.00 61.22 91 THR A N 1
ATOM 677 C CA . THR A 1 91 ? 2.866 7.545 7.793 1.00 61.22 91 THR A CA 1
ATOM 678 C C . THR A 1 91 ? 3.929 7.185 8.830 1.00 61.22 91 THR A C 1
ATOM 680 O O . THR A 1 91 ? 3.684 6.313 9.669 1.00 61.22 91 THR A O 1
ATOM 683 N N . ARG A 1 92 ? 5.090 7.858 8.830 1.00 55.62 92 ARG A N 1
ATOM 684 C CA . ARG A 1 92 ? 6.065 7.758 9.922 1.00 55.62 92 ARG A CA 1
ATOM 685 C C . ARG A 1 92 ? 5.503 8.532 11.104 1.00 55.62 92 ARG A C 1
ATOM 687 O O . ARG A 1 92 ? 5.569 9.752 11.150 1.00 55.62 92 ARG A O 1
ATOM 694 N N . SER A 1 93 ? 4.917 7.805 12.046 1.00 49.00 93 SER A N 1
ATOM 695 C CA . SER A 1 93 ? 4.344 8.328 13.284 1.00 49.00 93 SER A CA 1
ATOM 696 C C . SER A 1 93 ? 5.268 9.347 13.965 1.00 49.00 93 SER A C 1
ATOM 698 O O . SER A 1 93 ? 6.214 8.977 14.659 1.00 49.00 93 SER A O 1
ATOM 700 N N . SER A 1 94 ? 4.961 10.628 13.780 1.00 35.91 94 SER A N 1
ATOM 701 C CA . SER A 1 94 ? 5.322 11.701 14.700 1.00 35.91 94 SER A CA 1
ATOM 702 C C . SER A 1 94 ? 4.155 11.851 15.690 1.00 35.91 94 SER A C 1
ATOM 704 O O . SER A 1 94 ? 3.003 11.728 15.267 1.00 35.91 94 SER A O 1
ATOM 706 N N . PRO A 1 95 ? 4.389 12.076 16.997 1.00 39.22 95 PRO A N 1
ATOM 707 C CA . PRO A 1 95 ? 3.331 12.112 18.018 1.00 39.22 95 PRO A CA 1
ATOM 708 C C . PRO A 1 95 ? 2.340 13.280 17.873 1.00 39.22 95 PRO A C 1
ATOM 710 O O . PRO A 1 95 ? 1.370 13.358 18.624 1.00 39.22 95 PRO A O 1
ATOM 713 N N . THR A 1 96 ? 2.543 14.170 16.904 1.00 36.44 96 THR A N 1
ATOM 714 C CA . THR A 1 96 ? 1.663 15.307 16.648 1.00 36.44 96 THR A CA 1
ATOM 715 C C . THR A 1 96 ? 0.946 15.088 15.323 1.00 36.44 96 THR A C 1
ATOM 717 O O . THR A 1 96 ? 1.565 15.071 14.261 1.00 36.44 96 THR A O 1
ATOM 720 N N . ALA A 1 97 ? -0.368 14.886 15.403 1.00 45.66 97 ALA A N 1
ATOM 721 C CA . ALA A 1 97 ? -1.246 14.683 14.262 1.00 45.66 97 ALA A CA 1
ATOM 722 C C . ALA A 1 97 ? -1.055 15.776 13.198 1.00 45.66 97 ALA A C 1
ATOM 724 O O . ALA A 1 97 ? -1.209 16.961 13.483 1.00 45.66 97 ALA A O 1
ATOM 725 N N . CYS A 1 98 ? -0.782 15.372 11.958 1.00 29.98 98 CYS A N 1
ATOM 726 C CA . CYS A 1 98 ? -0.959 16.224 10.791 1.00 29.98 98 CYS A CA 1
ATOM 727 C C . CYS A 1 98 ? -1.550 15.366 9.668 1.00 29.98 98 CYS A C 1
ATOM 729 O O . CYS A 1 98 ? -0.917 14.438 9.169 1.00 29.98 98 CYS A O 1
ATOM 731 N N . ALA A 1 99 ? -2.819 15.613 9.348 1.00 44.97 99 ALA A N 1
ATOM 732 C CA . ALA A 1 99 ? -3.573 14.839 8.377 1.00 44.97 99 ALA A CA 1
ATOM 733 C C . ALA A 1 99 ? -3.137 15.175 6.942 1.00 44.97 99 ALA A C 1
ATOM 735 O O . ALA A 1 99 ? -3.286 16.308 6.494 1.00 44.97 99 ALA A O 1
ATOM 736 N N . SER A 1 100 ? -2.676 14.172 6.195 1.00 34.28 100 SER A N 1
ATOM 737 C CA . SER A 1 100 ? -2.861 14.077 4.740 1.00 34.28 100 SER A CA 1
ATOM 738 C C . SER A 1 100 ? -2.741 12.603 4.331 1.00 34.28 100 SER A C 1
ATOM 740 O O . SER A 1 100 ? -1.839 11.901 4.780 1.00 34.28 100 SER A O 1
ATOM 742 N N . GLY A 1 101 ? -3.731 12.090 3.594 1.00 34.88 101 GLY A N 1
ATOM 743 C CA . GLY A 1 101 ? -3.933 10.651 3.397 1.00 34.88 101 GLY A CA 1
ATOM 744 C C . GLY A 1 101 ? -3.641 10.139 1.988 1.00 34.88 101 GLY A C 1
ATOM 745 O O . GLY A 1 101 ? -3.778 10.876 1.017 1.00 34.88 101 GLY A O 1
ATOM 746 N N . ARG A 1 102 ? -3.344 8.836 1.886 1.00 36.72 102 ARG A N 1
ATOM 747 C CA . ARG A 1 102 ? -4.070 7.829 1.078 1.00 36.72 102 ARG A CA 1
ATOM 748 C C . ARG A 1 102 ? -3.463 6.444 1.338 1.00 36.72 102 ARG A C 1
ATOM 750 O O . ARG A 1 102 ? -2.251 6.273 1.307 1.00 36.72 102 ARG A O 1
ATOM 757 N N . ALA A 1 103 ? -4.316 5.468 1.632 1.00 37.94 103 ALA A N 1
ATOM 758 C CA . ALA A 1 103 ? -3.944 4.135 2.084 1.00 37.94 103 ALA A CA 1
ATOM 759 C C . ALA A 1 103 ? -4.841 3.093 1.407 1.00 37.94 103 ALA A C 1
ATOM 761 O O . ALA A 1 103 ? -6.061 3.254 1.398 1.00 37.94 103 ALA A O 1
ATOM 762 N N . VAL A 1 104 ? -4.253 2.020 0.873 1.00 37.19 104 VAL A N 1
ATOM 763 C CA . VAL A 1 104 ? -5.011 0.853 0.406 1.00 37.19 104 VAL A CA 1
ATOM 764 C C . VAL A 1 104 ? -5.272 -0.066 1.585 1.00 37.19 104 VAL A C 1
ATOM 766 O O . VAL A 1 104 ? -4.415 -0.872 1.921 1.00 37.19 104 VAL A O 1
ATOM 769 N N . ALA A 1 105 ? -6.427 0.070 2.233 1.00 39.38 105 ALA A N 1
ATOM 770 C CA . ALA A 1 105 ? -6.820 -0.801 3.335 1.00 39.38 105 ALA A CA 1
ATOM 771 C C . ALA A 1 105 ? -7.335 -2.149 2.796 1.00 39.38 105 ALA A C 1
ATOM 773 O O . ALA A 1 105 ? -8.229 -2.180 1.952 1.00 39.38 105 ALA A O 1
ATOM 774 N N . THR A 1 106 ? -6.804 -3.270 3.281 1.00 42.53 106 THR A N 1
ATOM 775 C CA . THR A 1 106 ? -7.314 -4.625 3.001 1.00 42.53 106 THR A CA 1
ATOM 776 C C . THR A 1 106 ? -7.692 -5.348 4.297 1.00 42.53 106 THR A C 1
ATOM 778 O O . THR A 1 106 ? -7.043 -5.174 5.326 1.00 42.53 106 THR A O 1
ATOM 781 N N . SER A 1 107 ? -8.790 -6.114 4.201 1.00 37.97 107 SER A N 1
ATOM 782 C CA . SER A 1 107 ? -9.507 -6.977 5.166 1.00 37.97 107 SER A CA 1
ATOM 783 C C . SER A 1 107 ? -9.509 -6.606 6.663 1.00 37.97 107 SER A C 1
ATOM 785 O O . SER A 1 107 ? -8.461 -6.537 7.301 1.00 37.97 107 SER A O 1
ATOM 787 N N . ARG A 1 108 ? -10.714 -6.543 7.263 1.00 38.75 108 ARG A N 1
ATOM 788 C CA . ARG A 1 108 ? -10.917 -6.579 8.726 1.00 38.75 108 ARG A CA 1
ATOM 789 C C . ARG A 1 108 ? -10.125 -7.741 9.332 1.00 38.75 108 ARG A C 1
ATOM 791 O O . ARG A 1 108 ? -10.370 -8.905 9.007 1.00 38.75 108 ARG A O 1
ATOM 798 N N . LEU A 1 109 ? -9.225 -7.434 10.258 1.00 47.62 109 LEU A N 1
ATOM 799 C CA . LEU A 1 109 ? -8.679 -8.430 11.170 1.00 47.62 109 LEU A CA 1
ATOM 800 C C . LEU A 1 109 ? -9.687 -8.656 12.296 1.00 47.62 109 LEU A C 1
ATOM 802 O O . LEU A 1 109 ? -9.950 -7.756 13.092 1.00 47.62 109 LEU A O 1
ATOM 806 N N . SER A 1 110 ? -10.264 -9.857 12.371 1.00 40.53 110 SER A N 1
ATOM 807 C CA . SER A 1 110 ? -10.947 -10.284 13.592 1.00 40.53 110 SER A CA 1
ATOM 808 C C . SER A 1 110 ? -9.937 -10.257 14.745 1.00 40.53 110 SER A C 1
ATOM 810 O O . SER A 1 110 ? -8.801 -10.701 14.551 1.00 40.53 110 SER A O 1
ATOM 812 N N . PRO A 1 111 ? -10.307 -9.745 15.932 1.00 38.91 111 PRO A N 1
ATOM 813 C CA . PRO A 1 111 ? -9.394 -9.706 17.063 1.00 38.91 111 PRO A CA 1
ATOM 814 C C . PRO A 1 111 ? -8.934 -11.129 17.395 1.00 38.91 111 PRO A C 1
ATOM 816 O O . PRO A 1 111 ? -9.758 -12.027 17.582 1.00 38.91 111 PRO A O 1
ATOM 819 N N . MET A 1 112 ? -7.613 -11.339 17.458 1.00 37.84 112 MET A N 1
ATOM 820 C CA . MET A 1 112 ? -7.041 -12.574 17.990 1.00 37.84 112 MET A CA 1
ATOM 821 C C . MET A 1 112 ? -7.579 -12.770 19.408 1.00 37.84 112 MET A C 1
ATOM 823 O O . MET A 1 112 ? -7.312 -11.968 20.306 1.00 37.84 112 MET A O 1
ATOM 827 N N . ARG A 1 113 ? -8.354 -13.839 19.608 1.00 37.84 113 ARG A N 1
ATOM 828 C CA . ARG A 1 113 ? -8.774 -14.286 20.936 1.00 37.84 113 ARG A CA 1
ATOM 829 C C . ARG A 1 113 ? -7.497 -14.624 21.707 1.00 37.84 113 ARG A C 1
ATOM 831 O O . ARG A 1 113 ? -6.814 -15.584 21.362 1.00 37.84 113 ARG A O 1
ATOM 838 N N . ARG A 1 114 ? -7.149 -13.836 22.728 1.00 38.97 114 ARG A N 1
ATOM 839 C CA . ARG A 1 114 ? -6.156 -14.275 23.715 1.00 38.97 114 ARG A CA 1
ATOM 840 C C . ARG A 1 114 ? -6.755 -15.485 24.429 1.00 38.97 114 ARG A C 1
ATOM 842 O O . ARG A 1 114 ? -7.798 -15.357 25.067 1.00 38.97 114 ARG A O 1
ATOM 849 N N . SER A 1 115 ? -6.135 -16.649 24.267 1.00 31.81 115 SER A N 1
ATOM 850 C CA . SER A 1 115 ? -6.432 -17.808 25.107 1.00 31.81 115 SER A CA 1
ATOM 851 C C . SER A 1 115 ? -5.914 -17.513 26.517 1.00 31.81 115 SER A C 1
ATOM 853 O O . SER A 1 115 ? -4.747 -17.133 26.638 1.00 31.81 115 SER A O 1
ATOM 855 N N . PRO A 1 116 ? -6.736 -17.638 27.570 1.00 51.69 116 PRO A N 1
ATOM 856 C CA . PRO A 1 116 ? -6.222 -17.653 28.929 1.00 51.69 116 PRO A CA 1
ATOM 857 C C . PRO A 1 116 ? -5.524 -19.000 29.165 1.00 51.69 116 PRO A C 1
ATOM 859 O O . PRO A 1 116 ? -6.076 -20.050 28.830 1.00 51.69 116 PRO A O 1
ATOM 862 N N . HIS A 1 117 ? -4.298 -18.940 29.684 1.00 41.38 117 HIS A N 1
ATOM 863 C CA . HIS A 1 117 ? -3.671 -20.055 30.390 1.00 41.38 117 HIS A CA 1
ATOM 864 C C . HIS A 1 117 ? -4.186 -20.093 31.826 1.00 41.38 117 HIS A C 1
ATOM 866 O O . HIS A 1 117 ? -4.437 -18.994 32.374 1.00 41.38 117 HIS A O 1
#

Sequence (117 aa):
MAASVLNQLSEFMADAPRELGMATSLTIAPPLPGLPDEVHGTLILILLPVHTRDAEDAEKTIADRAALGTPLLNTMRRATWLETNSQLDATRSSPTACASGRAVATSRLSPMRRSPH